Protein AF-A0A0Q4K011-F1 (afdb_monomer_lite)

Radius of gyration: 15.16 Å; chains: 1; bounding box: 36×23×41 Å

Sequence (61 aa):
MLNRREALTNISKALREQACALQALNLPSDHDIPQGMRLLLDAIDYVDVAAGGNLDQQVAA

pLDDT: mean 78.2, std 14.16, range [37.34, 89.69]

Secondary structure (DSSP, 8-state):
---HHHHHHHHHHHHHHHHHHHHHT--TT-TTHHHHHHHHHHHHHHHHHHHHTTSTTTS--

Structure (mmCIF, N/CA/C/O backbone):
data_AF-A0A0Q4K011-F1
#
_entry.id   AF-A0A0Q4K011-F1
#
loop_
_atom_site.group_PDB
_atom_site.id
_atom_site.type_symbol
_atom_site.label_atom_id
_atom_site.label_alt_id
_atom_site.label_comp_id
_atom_site.label_asym_id
_atom_site.label_entity_id
_atom_site.label_seq_id
_atom_site.pdbx_PDB_ins_code
_atom_site.Cartn_x
_atom_site.Cartn_y
_atom_site.Cartn_z
_atom_site.occupancy
_atom_site.B_iso_or_equiv
_atom_site.auth_seq_id
_atom_site.auth_comp_id
_atom_site.auth_asym_id
_atom_site.auth_atom_id
_atom_site.pdbx_PDB_model_num
ATOM 1 N N . MET A 1 1 ? 11.836 12.174 -17.328 1.00 53.59 1 MET A N 1
ATOM 2 C CA . MET A 1 1 ? 10.867 11.065 -17.456 1.00 53.59 1 MET A CA 1
ATOM 3 C C . MET A 1 1 ? 11.138 10.119 -16.306 1.00 53.59 1 MET A C 1
ATOM 5 O O . MET A 1 1 ? 12.277 9.687 -16.192 1.00 53.59 1 MET A O 1
ATOM 9 N N . LEU A 1 2 ? 10.165 9.873 -15.425 1.00 64.31 2 LEU A N 1
ATOM 10 C CA . LEU A 1 2 ? 10.344 8.883 -14.360 1.00 64.31 2 LEU A CA 1
ATOM 11 C C . LEU A 1 2 ? 10.459 7.498 -15.007 1.00 64.31 2 LEU A C 1
ATOM 13 O O . LEU A 1 2 ? 9.644 7.155 -15.866 1.00 64.31 2 LEU A O 1
ATOM 17 N N . ASN A 1 3 ? 11.469 6.715 -14.632 1.00 84.44 3 ASN A N 1
ATOM 18 C CA . ASN A 1 3 ? 11.563 5.336 -15.105 1.00 84.44 3 ASN A CA 1
ATOM 19 C C . ASN A 1 3 ? 10.406 4.532 -14.481 1.00 84.44 3 ASN A C 1
ATOM 21 O O . ASN A 1 3 ? 10.089 4.721 -13.308 1.00 84.44 3 ASN A O 1
ATOM 25 N N . ARG A 1 4 ? 9.764 3.639 -15.251 1.00 84.94 4 ARG A N 1
ATOM 26 C CA . ARG A 1 4 ? 8.631 2.803 -14.806 1.00 84.94 4 ARG A CA 1
ATOM 27 C C . ARG A 1 4 ? 8.878 2.161 -13.438 1.00 84.94 4 ARG A C 1
ATOM 29 O O . ARG A 1 4 ? 7.973 2.156 -12.612 1.00 84.94 4 ARG A O 1
ATOM 36 N N . ARG A 1 5 ? 10.093 1.663 -13.189 1.00 85.00 5 ARG A N 1
ATOM 37 C CA . ARG A 1 5 ? 10.479 1.092 -11.890 1.00 85.00 5 ARG A CA 1
ATOM 38 C C . ARG A 1 5 ? 10.330 2.104 -10.757 1.00 85.00 5 ARG A C 1
ATOM 40 O O . ARG A 1 5 ? 9.681 1.817 -9.766 1.00 85.00 5 ARG A O 1
ATOM 47 N N . GLU A 1 6 ? 10.895 3.294 -10.930 1.00 84.81 6 GLU A N 1
ATOM 48 C CA . GLU A 1 6 ? 10.839 4.370 -9.938 1.00 84.81 6 GLU A CA 1
ATOM 49 C C . GLU A 1 6 ? 9.394 4.815 -9.679 1.00 84.81 6 GLU A C 1
ATOM 51 O O . GLU A 1 6 ? 9.017 5.064 -8.539 1.00 84.81 6 GLU A O 1
ATOM 56 N N . ALA A 1 7 ? 8.551 4.833 -10.717 1.00 87.56 7 ALA A N 1
ATOM 57 C CA . ALA A 1 7 ? 7.136 5.160 -10.569 1.00 87.56 7 ALA A CA 1
ATOM 58 C C . ALA A 1 7 ? 6.397 4.100 -9.739 1.00 87.56 7 ALA A C 1
ATOM 60 O O . ALA A 1 7 ? 5.651 4.453 -8.830 1.00 87.56 7 ALA A O 1
ATOM 61 N N . LEU A 1 8 ? 6.638 2.813 -10.009 1.00 88.12 8 LEU A N 1
ATOM 62 C CA . LEU A 1 8 ? 6.027 1.710 -9.263 1.00 88.12 8 LEU A CA 1
ATOM 63 C C . LEU A 1 8 ? 6.524 1.651 -7.814 1.00 88.12 8 LEU A C 1
ATOM 65 O O . LEU A 1 8 ? 5.703 1.500 -6.917 1.00 88.12 8 LEU A O 1
ATOM 69 N N . THR A 1 9 ? 7.820 1.862 -7.569 1.00 86.62 9 THR A N 1
ATOM 70 C CA . THR A 1 9 ? 8.384 1.948 -6.211 1.00 86.62 9 THR A CA 1
ATOM 71 C C . THR A 1 9 ? 7.821 3.137 -5.429 1.00 86.62 9 THR A C 1
ATOM 73 O O . THR A 1 9 ? 7.507 3.022 -4.247 1.00 86.62 9 THR A O 1
ATOM 76 N N . ASN A 1 10 ? 7.654 4.295 -6.072 1.00 88.38 10 ASN A N 1
ATOM 77 C CA . ASN A 1 10 ? 7.055 5.455 -5.413 1.00 88.38 10 ASN A CA 1
ATOM 78 C C . ASN A 1 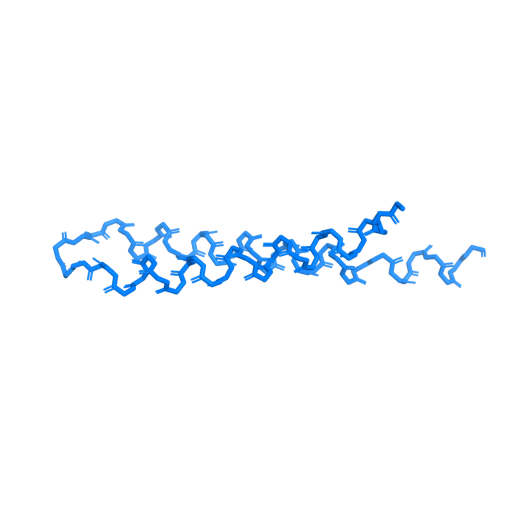10 ? 5.579 5.210 -5.069 1.00 88.38 10 ASN A C 1
ATOM 80 O O . ASN A 1 10 ? 5.130 5.596 -3.990 1.00 88.38 10 ASN A O 1
ATOM 84 N N . ILE A 1 11 ? 4.838 4.540 -5.958 1.00 87.56 11 ILE A N 1
ATOM 85 C CA . ILE A 1 11 ? 3.445 4.149 -5.717 1.00 87.56 11 ILE A CA 1
ATOM 86 C C . ILE A 1 11 ? 3.356 3.120 -4.582 1.00 87.56 11 ILE A C 1
ATOM 88 O O . ILE A 1 11 ? 2.558 3.324 -3.669 1.00 87.56 11 ILE A O 1
ATOM 92 N N . SER A 1 12 ? 4.173 2.058 -4.590 1.00 89.56 12 SER A N 1
ATOM 93 C CA . SER A 1 12 ? 4.153 1.033 -3.533 1.00 89.56 12 SER A CA 1
ATOM 94 C C . SER A 1 12 ? 4.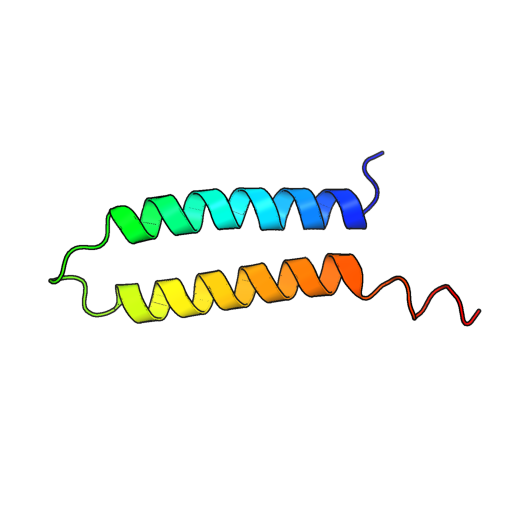448 1.651 -2.167 1.00 89.56 12 SER A C 1
ATOM 96 O O . SER A 1 12 ? 3.708 1.418 -1.209 1.00 89.56 12 SER A O 1
ATOM 98 N N . LYS A 1 13 ? 5.453 2.532 -2.089 1.00 88.50 13 LYS A N 1
ATOM 99 C CA . LYS A 1 13 ? 5.797 3.261 -0.864 1.00 88.50 13 LYS A CA 1
ATOM 100 C C . LYS A 1 13 ? 4.637 4.117 -0.347 1.00 88.50 13 LYS A C 1
ATOM 102 O O . LYS A 1 13 ? 4.267 3.990 0.818 1.00 88.50 13 LYS A O 1
ATOM 107 N N . ALA A 1 14 ? 4.046 4.953 -1.203 1.00 88.88 14 ALA A N 1
ATOM 108 C CA . ALA A 1 14 ? 2.943 5.831 -0.811 1.00 88.88 14 ALA A CA 1
ATOM 109 C C . ALA A 1 14 ? 1.703 5.041 -0.357 1.00 88.88 14 ALA A C 1
ATOM 111 O O . ALA A 1 14 ? 1.062 5.399 0.633 1.00 88.88 14 ALA A O 1
ATOM 112 N N . LEU A 1 15 ? 1.381 3.939 -1.042 1.00 89.12 15 LEU A N 1
ATOM 113 C CA . LEU A 1 15 ? 0.270 3.070 -0.654 1.00 89.12 15 LEU A CA 1
ATOM 114 C C . LEU A 1 15 ? 0.523 2.390 0.695 1.00 89.12 15 LEU A C 1
ATOM 116 O O . LEU A 1 15 ? -0.407 2.254 1.487 1.00 89.12 15 LEU A O 1
ATOM 120 N N . ARG A 1 16 ? 1.769 2.007 0.992 1.00 89.56 16 ARG A N 1
ATOM 121 C CA . ARG A 1 16 ? 2.130 1.375 2.267 1.00 89.56 16 ARG A CA 1
ATOM 122 C C . ARG A 1 16 ? 1.999 2.332 3.449 1.00 89.56 16 ARG A C 1
ATOM 124 O O . ARG A 1 16 ? 1.470 1.946 4.487 1.00 89.56 16 ARG A O 1
ATOM 131 N N . GLU A 1 17 ? 2.4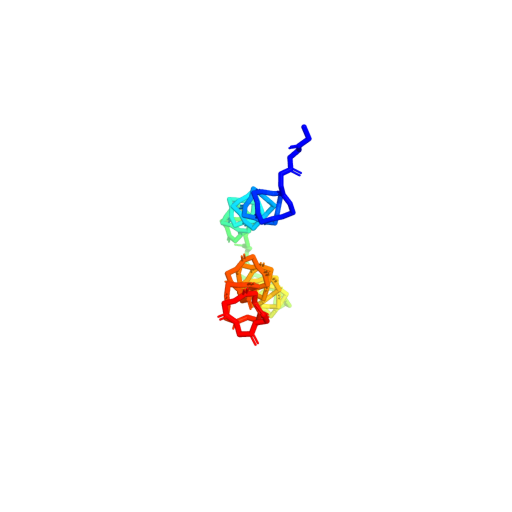20 3.583 3.276 1.00 88.81 17 GLU A N 1
ATOM 132 C CA . GLU A 1 17 ? 2.237 4.636 4.284 1.00 88.81 17 GLU A CA 1
ATOM 133 C C . GLU A 1 17 ? 0.745 4.864 4.588 1.00 88.81 17 GLU A C 1
ATOM 135 O O . GLU A 1 17 ? 0.352 4.928 5.755 1.00 88.81 17 GLU A O 1
ATOM 140 N N . GLN A 1 18 ? -0.101 4.896 3.553 1.00 86.69 18 GLN A N 1
ATOM 141 C CA . GLN A 1 18 ? -1.551 5.038 3.717 1.00 86.69 18 GLN A CA 1
ATOM 142 C C . GLN A 1 18 ? -2.217 3.795 4.320 1.00 86.69 18 GLN A C 1
ATOM 144 O O . GLN A 1 18 ? -3.105 3.930 5.159 1.00 86.69 18 GLN A O 1
ATOM 149 N N . ALA A 1 19 ? -1.779 2.587 3.957 1.00 87.19 19 ALA A N 1
ATOM 150 C CA . ALA A 1 19 ? -2.293 1.346 4.537 1.00 87.19 19 ALA A CA 1
ATOM 151 C C . ALA A 1 19 ? -2.042 1.281 6.054 1.00 87.19 19 ALA A C 1
ATOM 153 O O . ALA A 1 19 ? -2.946 0.924 6.808 1.00 87.19 19 ALA A O 1
ATOM 154 N N . CYS A 1 20 ? -0.862 1.710 6.519 1.00 80.88 20 CYS A N 1
ATOM 155 C CA . CYS A 1 20 ? -0.564 1.828 7.949 1.00 80.88 20 CYS A CA 1
ATOM 156 C C . CYS A 1 20 ? -1.495 2.824 8.659 1.00 80.88 20 CYS A C 1
ATOM 158 O O . CYS A 1 20 ? -1.998 2.530 9.744 1.00 80.88 20 CYS A O 1
ATOM 160 N N . ALA A 1 21 ? -1.749 3.989 8.050 1.00 83.50 21 ALA A N 1
ATOM 161 C CA . ALA A 1 21 ? -2.666 4.983 8.608 1.00 83.50 21 ALA A CA 1
ATOM 162 C C . ALA A 1 21 ? -4.106 4.451 8.686 1.00 83.50 21 ALA A C 1
ATOM 164 O O . ALA A 1 21 ? -4.764 4.615 9.709 1.00 83.50 21 ALA A O 1
ATOM 165 N N . LEU A 1 22 ? -4.574 3.759 7.644 1.00 83.25 22 LEU A N 1
ATOM 166 C CA . LEU A 1 22 ? -5.892 3.121 7.621 1.00 83.25 22 LEU A CA 1
ATOM 167 C C . LEU A 1 22 ? -6.012 2.019 8.679 1.00 83.25 22 LEU A C 1
ATOM 169 O O . LEU A 1 22 ? -7.008 1.967 9.390 1.00 83.25 22 LEU A O 1
ATOM 173 N N . GLN A 1 23 ? -4.985 1.182 8.842 1.00 82.56 23 GLN A N 1
ATOM 174 C CA . GLN A 1 23 ? -4.976 0.133 9.862 1.00 82.56 23 GLN A CA 1
ATOM 175 C C . GLN A 1 23 ? -5.062 0.705 11.283 1.00 82.56 23 GLN A C 1
ATOM 177 O O . GLN A 1 23 ? -5.719 0.113 12.137 1.00 82.56 23 GLN A O 1
ATOM 182 N N . ALA A 1 24 ? -4.439 1.859 11.535 1.00 80.56 24 ALA A N 1
ATOM 183 C CA . ALA A 1 24 ? -4.507 2.541 12.826 1.00 80.56 24 ALA A CA 1
ATOM 184 C C . ALA A 1 24 ? -5.901 3.114 13.144 1.00 80.56 24 ALA A C 1
ATOM 186 O O . ALA A 1 24 ? -6.197 3.380 14.307 1.00 80.56 24 ALA A O 1
ATOM 187 N N . LEU A 1 25 ? -6.749 3.301 12.128 1.00 80.81 25 LEU A N 1
ATOM 188 C CA . LEU A 1 25 ? -8.125 3.773 12.278 1.00 80.81 25 LEU A CA 1
ATOM 189 C C . LEU A 1 25 ? -9.137 2.632 12.448 1.00 80.81 25 LEU 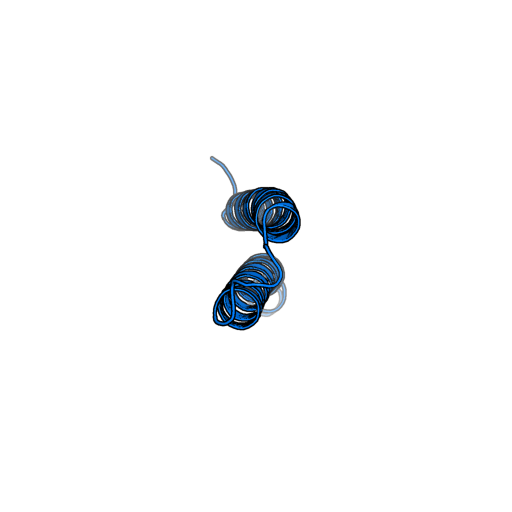A C 1
ATOM 191 O O . LEU A 1 25 ? -10.297 2.915 12.744 1.00 80.81 25 LEU A O 1
ATOM 195 N N . ASN A 1 26 ? -8.723 1.369 12.287 1.00 82.44 26 ASN A N 1
ATOM 196 C CA . ASN A 1 26 ? -9.622 0.229 12.448 1.00 82.44 26 ASN A CA 1
ATOM 197 C C . ASN A 1 26 ? -10.158 0.136 13.873 1.00 82.44 26 ASN A C 1
ATOM 199 O O . ASN A 1 26 ? -9.395 0.073 14.842 1.00 82.44 26 ASN A O 1
ATOM 203 N N . LEU A 1 27 ? -11.476 0.008 13.984 1.00 79.62 27 LEU A N 1
ATOM 204 C CA . LEU A 1 27 ? -12.142 -0.305 15.235 1.00 79.62 27 LEU A CA 1
ATOM 205 C C . LEU A 1 27 ? -12.372 -1.819 15.355 1.00 79.62 27 LEU A C 1
ATOM 207 O O . LEU A 1 27 ? -12.571 -2.506 14.353 1.00 79.62 27 LEU A O 1
ATOM 211 N N . PRO A 1 28 ? -12.429 -2.372 16.580 1.00 73.75 28 PRO A N 1
ATOM 212 C CA . PRO A 1 28 ? -12.748 -3.787 16.794 1.00 73.75 28 PRO A CA 1
ATOM 213 C C . PRO A 1 28 ? -14.118 -4.216 16.242 1.00 73.75 28 PRO A C 1
ATOM 215 O O . PRO A 1 28 ? -14.354 -5.401 16.031 1.00 73.75 28 PRO A O 1
ATOM 218 N N . SER A 1 29 ? -15.029 -3.263 16.029 1.00 81.25 29 SER A N 1
ATOM 219 C CA . SER A 1 29 ? -16.347 -3.475 15.423 1.00 81.25 29 SER A CA 1
ATOM 220 C C . SER A 1 29 ? -16.296 -3.728 13.915 1.00 81.25 29 SER A C 1
ATOM 222 O O . SER A 1 29 ? -17.265 -4.247 13.354 1.00 81.25 29 SER A O 1
ATOM 224 N N . ASP A 1 30 ? -15.185 -3.388 13.265 1.00 79.25 30 ASP A N 1
ATOM 225 C CA . ASP A 1 30 ? -15.046 -3.390 11.814 1.00 79.25 30 ASP A CA 1
ATOM 226 C C . ASP A 1 30 ? -14.682 -4.791 11.308 1.00 79.25 30 ASP A C 1
ATOM 228 O O . ASP A 1 30 ? -13.546 -5.065 10.927 1.00 79.25 30 ASP A O 1
ATOM 232 N N . HIS A 1 31 ? -15.657 -5.703 11.325 1.00 73.69 31 HIS A N 1
ATOM 233 C CA . HIS A 1 31 ? -15.454 -7.129 11.035 1.00 73.69 31 HIS A CA 1
ATOM 234 C C . HIS A 1 31 ? -14.820 -7.415 9.662 1.00 73.69 31 HIS A C 1
ATOM 236 O O . HIS A 1 31 ? -14.022 -8.346 9.550 1.00 73.69 31 HIS A O 1
ATOM 242 N N . ASP A 1 32 ? -15.118 -6.606 8.641 1.00 77.94 32 ASP A N 1
ATOM 243 C CA . ASP A 1 32 ? -14.631 -6.830 7.271 1.00 77.94 32 ASP A CA 1
ATOM 244 C C . ASP A 1 32 ? -13.300 -6.120 6.968 1.00 77.94 32 ASP A C 1
ATOM 246 O O . ASP A 1 32 ? -12.608 -6.453 5.999 1.00 77.94 32 ASP A O 1
ATOM 250 N N . ILE A 1 33 ? -12.891 -5.150 7.795 1.00 81.44 33 ILE A N 1
ATOM 251 C CA . ILE A 1 33 ? -11.699 -4.347 7.501 1.00 81.44 33 ILE A CA 1
ATOM 252 C C . ILE A 1 33 ? -10.382 -5.128 7.649 1.00 81.44 33 ILE A C 1
ATOM 254 O O . ILE A 1 33 ? -9.492 -4.914 6.825 1.00 81.44 33 ILE A O 1
ATOM 258 N N . PRO A 1 34 ? -10.213 -6.092 8.575 1.00 81.69 34 PRO A N 1
ATOM 259 C CA . PRO A 1 34 ? -9.036 -6.961 8.587 1.00 81.69 34 PRO A CA 1
ATOM 260 C C . PRO A 1 34 ? -8.809 -7.706 7.264 1.00 81.69 34 PRO A C 1
ATOM 262 O O . PRO A 1 34 ? -7.664 -7.855 6.831 1.00 81.69 34 PRO A O 1
ATOM 265 N N . GLN A 1 35 ? -9.882 -8.147 6.598 1.00 84.19 35 GLN A N 1
ATOM 266 C CA . GLN A 1 35 ? -9.788 -8.817 5.301 1.00 84.19 35 GLN A CA 1
ATOM 267 C C . GLN A 1 35 ? -9.461 -7.823 4.182 1.00 84.19 35 GLN A C 1
ATOM 269 O O . GLN A 1 35 ? -8.556 -8.080 3.388 1.00 84.19 35 GLN A O 1
ATOM 274 N N . GLY A 1 36 ? -10.138 -6.670 4.150 1.00 83.69 36 GLY A N 1
ATOM 275 C CA . GLY A 1 36 ? -9.833 -5.595 3.200 1.00 83.69 36 GLY A CA 1
ATOM 276 C C . GLY A 1 36 ? -8.389 -5.092 3.315 1.00 83.69 36 GLY A C 1
ATOM 277 O O . GLY A 1 36 ? -7.724 -4.881 2.305 1.00 83.69 36 GLY A O 1
ATOM 278 N N . MET A 1 37 ? -7.868 -4.988 4.540 1.00 88.56 37 MET A N 1
ATOM 279 C CA . MET A 1 37 ? -6.487 -4.587 4.808 1.00 88.56 37 MET A CA 1
ATOM 280 C C . MET A 1 37 ? -5.483 -5.612 4.285 1.00 88.56 37 MET A C 1
ATOM 282 O O . MET A 1 37 ? -4.470 -5.238 3.700 1.00 88.56 37 MET A O 1
ATOM 286 N N . ARG A 1 38 ? -5.768 -6.909 4.448 1.00 87.00 38 ARG A N 1
ATOM 287 C CA . ARG A 1 38 ? -4.912 -7.967 3.900 1.00 87.00 38 ARG A CA 1
ATOM 288 C C . ARG A 1 38 ? -4.846 -7.890 2.373 1.00 87.00 38 ARG A C 1
ATOM 290 O O . ARG A 1 38 ? -3.752 -7.868 1.828 1.00 87.00 38 ARG A O 1
ATOM 297 N N . LEU A 1 39 ? -5.993 -7.746 1.707 1.00 87.25 39 LEU A N 1
ATOM 298 C CA . LEU A 1 39 ? -6.056 -7.595 0.248 1.00 87.25 39 LEU A CA 1
ATOM 299 C C . LEU A 1 39 ? -5.304 -6.350 -0.246 1.00 87.25 39 LEU A C 1
ATOM 301 O O . LEU A 1 39 ? -4.643 -6.395 -1.282 1.00 87.25 39 LEU A O 1
ATOM 305 N N . LEU A 1 40 ? -5.391 -5.242 0.496 1.00 87.44 40 LEU A N 1
ATOM 306 C CA . LEU A 1 40 ? -4.657 -4.016 0.186 1.00 87.44 40 LEU A CA 1
ATOM 307 C C . LEU A 1 40 ? -3.141 -4.224 0.288 1.00 87.44 40 LEU A C 1
ATOM 309 O O . LEU A 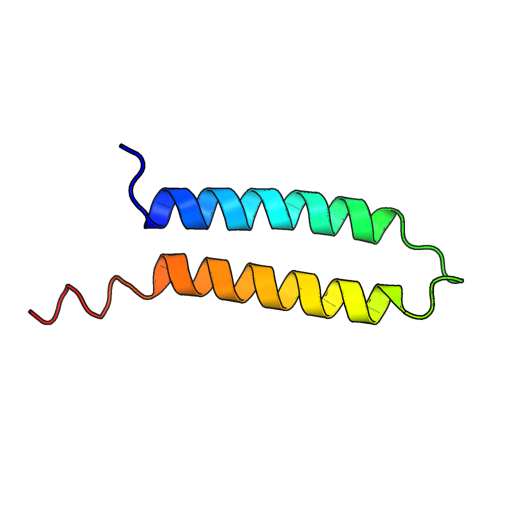1 40 ? -2.410 -3.812 -0.610 1.00 87.44 40 LEU A O 1
ATOM 313 N N . LEU A 1 41 ? -2.671 -4.873 1.356 1.00 89.44 41 LEU A N 1
ATOM 314 C CA . LEU A 1 41 ? -1.252 -5.176 1.546 1.00 89.44 41 LEU A CA 1
ATOM 315 C C . LEU A 1 41 ? -0.727 -6.134 0.467 1.00 89.44 41 LEU A C 1
ATOM 317 O O . LEU A 1 41 ? 0.317 -5.855 -0.117 1.00 89.44 41 LEU A O 1
ATOM 321 N N . ASP A 1 42 ? -1.485 -7.179 0.124 1.00 88.88 42 ASP A N 1
ATOM 322 C CA . ASP A 1 42 ? -1.131 -8.113 -0.953 1.00 88.88 42 ASP A CA 1
ATOM 323 C C . ASP A 1 42 ? -0.992 -7.388 -2.308 1.00 88.88 42 ASP A C 1
ATOM 325 O O . ASP A 1 42 ? -0.066 -7.647 -3.081 1.00 88.88 42 ASP A O 1
ATOM 329 N N . ALA A 1 43 ? -1.886 -6.435 -2.599 1.00 87.50 43 ALA A N 1
ATOM 330 C CA . ALA A 1 43 ? -1.814 -5.628 -3.816 1.00 87.50 43 ALA A CA 1
ATOM 331 C C . ALA A 1 43 ? -0.583 -4.703 -3.840 1.00 87.50 43 ALA A C 1
ATOM 333 O O . ALA A 1 43 ? 0.021 -4.513 -4.897 1.00 87.50 43 ALA A O 1
ATOM 334 N N . ILE A 1 44 ? -0.193 -4.142 -2.691 1.00 89.69 44 ILE A N 1
ATOM 335 C CA . ILE A 1 44 ? 1.018 -3.318 -2.559 1.00 89.69 44 ILE A CA 1
ATOM 336 C C . ILE A 1 44 ? 2.268 -4.164 -2.810 1.00 89.69 44 ILE A C 1
ATOM 338 O O . ILE A 1 44 ? 3.132 -3.749 -3.584 1.00 89.69 44 ILE A O 1
ATOM 342 N N . ASP A 1 45 ? 2.339 -5.358 -2.220 1.00 86.69 45 ASP A N 1
ATOM 343 C CA . ASP A 1 45 ? 3.461 -6.279 -2.411 1.00 86.69 45 ASP A CA 1
ATOM 344 C C . ASP A 1 45 ? 3.580 -6.717 -3.881 1.00 86.69 45 ASP A C 1
ATOM 346 O O . ASP A 1 45 ? 4.680 -6.744 -4.435 1.00 86.69 45 ASP A O 1
ATOM 350 N N . TYR A 1 46 ? 2.459 -6.966 -4.569 1.00 87.44 46 TYR A N 1
ATOM 351 C CA . TYR A 1 46 ? 2.467 -7.252 -6.009 1.00 87.44 46 TYR A CA 1
ATOM 352 C C . TYR A 1 46 ? 3.062 -6.103 -6.838 1.00 87.44 46 TYR A C 1
ATOM 354 O O . TYR A 1 46 ? 3.845 -6.341 -7.762 1.00 87.44 46 TYR A O 1
ATOM 362 N N . VAL A 1 47 ? 2.717 -4.850 -6.519 1.00 84.94 47 VAL A N 1
ATOM 363 C CA . VAL A 1 47 ? 3.280 -3.669 -7.197 1.00 84.94 47 VAL A CA 1
ATOM 364 C C . VAL A 1 47 ? 4.786 -3.560 -6.954 1.00 84.94 47 VAL A C 1
ATOM 366 O O . VAL A 1 47 ? 5.525 -3.222 -7.881 1.00 84.94 47 VAL A O 1
ATOM 369 N N . ASP A 1 48 ? 5.251 -3.887 -5.749 1.00 82.25 48 ASP A N 1
ATOM 370 C CA . ASP A 1 48 ? 6.672 -3.860 -5.396 1.00 82.25 48 ASP A CA 1
ATOM 371 C C . ASP A 1 48 ? 7.465 -4.940 -6.152 1.00 82.25 48 ASP A C 1
ATOM 373 O O . ASP A 1 48 ? 8.499 -4.661 -6.766 1.00 82.25 48 ASP A O 1
ATOM 377 N N . VAL A 1 49 ? 6.917 -6.157 -6.236 1.00 83.56 49 VAL A N 1
ATOM 378 C CA . VAL A 1 49 ? 7.474 -7.239 -7.062 1.00 83.56 49 VAL A CA 1
ATOM 379 C C . VAL A 1 49 ? 7.497 -6.843 -8.539 1.00 83.56 49 VAL A C 1
ATOM 381 O O . VAL A 1 49 ? 8.507 -7.045 -9.212 1.00 83.56 49 VAL A O 1
ATOM 384 N N . ALA A 1 50 ? 6.437 -6.218 -9.057 1.00 81.50 50 ALA A N 1
ATOM 385 C CA . ALA A 1 50 ? 6.394 -5.732 -10.438 1.00 81.50 50 ALA A CA 1
ATOM 386 C C . ALA A 1 50 ? 7.410 -4.605 -10.715 1.00 81.50 50 ALA A C 1
ATOM 388 O O . ALA A 1 50 ? 7.829 -4.423 -11.863 1.00 81.50 50 ALA A O 1
ATOM 389 N N . ALA A 1 51 ? 7.824 -3.857 -9.687 1.00 80.25 51 ALA A N 1
ATOM 390 C CA . ALA A 1 51 ? 8.910 -2.887 -9.783 1.00 80.25 51 ALA A CA 1
ATOM 391 C C . ALA A 1 51 ? 10.292 -3.571 -9.863 1.00 80.25 51 ALA A C 1
ATOM 393 O O . ALA A 1 51 ? 11.170 -3.081 -10.577 1.00 80.25 51 ALA A O 1
ATOM 394 N N . GLY A 1 52 ? 10.483 -4.704 -9.175 1.00 72.50 52 GLY A N 1
ATOM 395 C CA . GLY A 1 52 ? 11.739 -5.468 -9.152 1.00 72.50 52 GLY A CA 1
ATOM 396 C C . GLY A 1 52 ? 11.925 -6.475 -10.298 1.00 72.50 52 GLY A C 1
ATOM 397 O O . GLY A 1 52 ? 13.037 -6.640 -10.797 1.00 72.50 52 GLY A O 1
ATOM 398 N N . GLY A 1 53 ? 10.848 -7.112 -10.765 1.00 60.12 53 GLY A N 1
ATOM 399 C CA . GLY A 1 53 ? 10.888 -8.278 -11.661 1.00 60.12 53 GLY A CA 1
ATOM 400 C C . GLY A 1 53 ? 11.276 -8.016 -13.122 1.00 60.12 53 GLY A C 1
ATOM 401 O O . GLY A 1 53 ? 11.331 -8.951 -13.910 1.00 60.12 53 GLY A O 1
ATOM 402 N N . ASN A 1 54 ? 11.555 -6.769 -13.515 1.00 52.03 54 ASN A N 1
ATOM 403 C CA . ASN A 1 54 ? 11.952 -6.442 -14.893 1.00 52.03 54 ASN A CA 1
ATOM 404 C C . ASN A 1 54 ? 13.477 -6.497 -15.127 1.00 52.03 54 ASN A C 1
ATOM 406 O O . ASN A 1 54 ? 13.932 -6.266 -16.242 1.00 52.03 54 ASN A O 1
ATOM 410 N N . LEU A 1 55 ? 14.280 -6.784 -14.095 1.00 52.44 55 LEU A N 1
ATOM 411 C CA . LEU A 1 55 ? 15.736 -6.908 -14.244 1.00 52.44 55 LEU A CA 1
ATOM 412 C C . LEU A 1 55 ? 16.150 -8.255 -14.860 1.00 52.44 55 LEU A C 1
ATOM 414 O O . LEU A 1 55 ? 17.076 -8.281 -15.665 1.00 52.44 55 LEU A O 1
ATOM 418 N N . ASP A 1 56 ? 15.433 -9.345 -14.583 1.00 47.75 56 ASP A N 1
ATOM 419 C CA . ASP A 1 56 ? 15.817 -10.676 -15.082 1.00 47.75 56 ASP A CA 1
ATOM 420 C C . ASP A 1 56 ? 15.481 -10.881 -16.569 1.00 47.75 56 ASP A C 1
ATOM 422 O O . ASP A 1 56 ? 16.146 -11.649 -17.261 1.00 47.75 56 ASP A O 1
ATOM 426 N N . GLN A 1 57 ? 14.500 -10.148 -17.106 1.00 47.41 57 GLN A N 1
ATOM 427 C CA . GLN A 1 57 ? 14.083 -10.278 -18.508 1.00 47.41 57 GLN A CA 1
ATOM 428 C C . GLN A 1 57 ? 14.875 -9.378 -19.478 1.00 47.41 57 GLN A C 1
ATOM 430 O O . GLN A 1 57 ? 14.816 -9.594 -20.686 1.00 47.41 57 GLN A O 1
ATOM 435 N N . GLN A 1 58 ? 15.628 -8.392 -18.971 1.00 43.88 58 GLN A N 1
ATOM 436 C CA . GLN A 1 58 ? 16.465 -7.486 -19.778 1.00 43.88 58 GLN A CA 1
ATOM 437 C C . GLN A 1 58 ? 17.957 -7.848 -19.793 1.00 43.88 58 GLN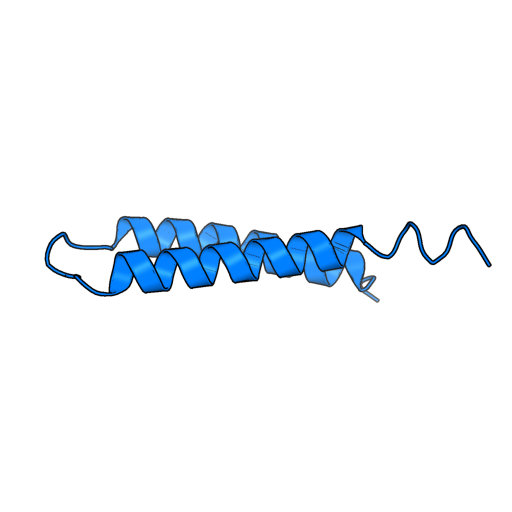 A C 1
ATOM 439 O O . GLN A 1 58 ? 18.686 -7.320 -20.626 1.00 43.88 58 GLN A O 1
ATOM 444 N N . VAL A 1 59 ? 18.421 -8.747 -18.919 1.00 46.31 59 VAL A N 1
ATOM 445 C CA . VAL A 1 59 ? 19.816 -9.242 -18.921 1.00 46.31 59 VAL A CA 1
ATOM 446 C C . VAL A 1 59 ? 19.986 -10.476 -19.830 1.00 46.31 59 VAL A C 1
ATOM 448 O O . VAL A 1 59 ? 21.104 -10.921 -20.073 1.00 46.31 59 VAL A O 1
ATOM 451 N N . ALA A 1 60 ? 18.889 -11.004 -20.384 1.00 43.88 60 ALA A N 1
ATOM 452 C CA . ALA A 1 60 ? 18.867 -12.194 -21.239 1.00 43.88 60 ALA A CA 1
ATOM 453 C C . ALA A 1 60 ? 18.561 -11.915 -22.731 1.00 43.88 60 ALA A C 1
ATOM 455 O O . ALA A 1 60 ? 18.187 -12.847 -23.444 1.00 43.88 60 ALA A O 1
ATOM 456 N N . ALA A 1 61 ? 18.695 -10.668 -23.202 1.00 37.34 61 ALA A N 1
ATOM 457 C CA . ALA A 1 61 ? 18.475 -10.280 -24.603 1.00 37.34 61 ALA A CA 1
ATOM 458 C C . ALA A 1 61 ? 19.740 -9.708 -25.254 1.00 37.34 61 ALA A C 1
ATOM 460 O O . ALA A 1 61 ? 20.423 -8.894 -24.591 1.00 37.34 61 ALA A O 1
#

Foldseek 3Di:
DQDPLNVLVVVLVVLVVVLVVVVVVDDPPCVCVVVVSVVSNVVSVVSNCVSVVPPVVVVVD